Protein AF-A0A2M8WNF8-F1 (afdb_monomer_lite)

pLDDT: mean 83.84, std 11.29, range [49.44, 98.25]

Radius of gyration: 25.97 Å; chains: 1; bounding box: 55×39×51 Å

Structure (mmCIF, N/CA/C/O backbone):
data_AF-A0A2M8WNF8-F1
#
_entry.id   AF-A0A2M8WNF8-F1
#
loop_
_atom_site.group_PDB
_atom_site.id
_atom_site.type_symbol
_atom_site.label_atom_id
_atom_site.label_alt_id
_atom_site.label_comp_id
_atom_site.label_asym_id
_atom_site.label_entity_id
_atom_site.label_seq_id
_atom_site.pdbx_PDB_ins_code
_atom_site.Cartn_x
_atom_site.Cartn_y
_atom_site.Cartn_z
_atom_site.occupancy
_atom_site.B_iso_or_equiv
_atom_site.auth_seq_id
_atom_site.auth_comp_id
_atom_site.auth_asym_id
_atom_site.auth_atom_id
_atom_site.pdbx_PDB_model_num
ATOM 1 N N . MET A 1 1 ? -22.867 25.432 -11.647 1.00 60.66 1 MET A N 1
ATOM 2 C CA . MET A 1 1 ? -21.442 25.474 -12.059 1.00 60.66 1 MET A CA 1
ATOM 3 C C . MET A 1 1 ? -20.589 24.352 -11.458 1.00 60.66 1 MET A C 1
ATOM 5 O O . MET A 1 1 ? -19.926 23.684 -12.234 1.00 60.66 1 MET A O 1
ATOM 9 N N . ARG A 1 2 ? -20.626 24.065 -10.143 1.00 71.62 2 ARG A N 1
ATOM 10 C CA . ARG A 1 2 ? -19.828 22.970 -9.526 1.00 71.62 2 ARG A CA 1
ATOM 11 C C . ARG A 1 2 ? -20.064 21.582 -10.144 1.00 71.62 2 ARG A C 1
ATOM 13 O O . ARG A 1 2 ? -19.106 20.868 -10.401 1.00 71.62 2 ARG A O 1
ATOM 20 N N . TYR A 1 3 ? -21.315 21.236 -10.446 1.00 75.62 3 TYR A N 1
ATOM 21 C CA . TYR A 1 3 ? -21.646 19.940 -11.050 1.00 75.62 3 TYR A CA 1
ATOM 22 C C . TYR A 1 3 ? -21.155 19.791 -12.496 1.00 75.62 3 TYR A C 1
ATOM 24 O O . TYR A 1 3 ? -20.764 18.700 -12.882 1.00 75.62 3 TYR A O 1
ATOM 32 N N . ALA A 1 4 ? -21.074 20.888 -13.259 1.00 79.44 4 ALA A N 1
ATOM 33 C CA . ALA A 1 4 ? -20.579 20.859 -14.637 1.00 79.44 4 ALA A CA 1
ATOM 34 C C . ALA A 1 4 ? -19.092 20.463 -14.709 1.00 79.44 4 ALA A C 1
ATOM 36 O O . ALA A 1 4 ? -18.690 19.714 -15.593 1.00 79.44 4 ALA A O 1
ATOM 37 N N . LEU A 1 5 ? -18.294 20.915 -13.736 1.00 81.06 5 LEU A N 1
ATOM 38 C CA . LEU A 1 5 ? -16.879 20.551 -13.604 1.00 81.06 5 LEU A CA 1
ATOM 39 C C . LEU A 1 5 ? -16.693 19.060 -13.293 1.00 81.06 5 LEU A C 1
ATOM 41 O O . LEU A 1 5 ? -15.821 18.412 -13.866 1.00 81.06 5 LEU A O 1
ATOM 45 N N . ILE A 1 6 ? -17.543 18.507 -12.424 1.00 84.88 6 ILE A N 1
ATOM 46 C CA . ILE A 1 6 ? -17.514 17.085 -12.058 1.00 84.88 6 ILE A CA 1
ATOM 47 C C . ILE A 1 6 ? -17.869 16.219 -13.271 1.00 84.88 6 ILE A C 1
ATOM 49 O O . ILE A 1 6 ? -17.171 15.252 -13.557 1.00 84.88 6 ILE A O 1
ATOM 53 N N . THR A 1 7 ? -18.899 16.590 -14.033 1.00 81.88 7 THR A N 1
ATOM 54 C CA . THR A 1 7 ? -19.292 15.854 -15.242 1.00 81.88 7 THR A CA 1
ATOM 55 C C . THR A 1 7 ? -18.166 15.818 -16.281 1.00 81.88 7 THR A C 1
ATOM 57 O O . THR A 1 7 ? -17.879 14.756 -16.823 1.00 81.88 7 THR A O 1
ATOM 60 N N . LEU A 1 8 ? -17.467 16.936 -16.507 1.00 81.88 8 LEU A N 1
ATOM 61 C CA . LEU A 1 8 ? -16.312 17.003 -17.415 1.00 81.88 8 LEU A CA 1
ATOM 62 C C . LEU A 1 8 ? -15.151 16.092 -16.983 1.00 81.88 8 LEU A C 1
ATOM 64 O O . LEU A 1 8 ? -14.542 15.436 -17.826 1.00 81.88 8 LEU A O 1
ATOM 68 N N . LEU A 1 9 ? -14.876 16.004 -15.679 1.00 82.06 9 LEU A N 1
ATOM 69 C CA . LEU A 1 9 ? -13.854 15.101 -15.139 1.00 82.06 9 LEU A CA 1
ATOM 70 C C . LEU A 1 9 ? -14.223 13.629 -15.354 1.00 82.06 9 LEU A C 1
ATOM 72 O O . LEU A 1 9 ? -13.372 12.845 -15.771 1.00 82.06 9 LEU A O 1
ATOM 76 N N . LEU A 1 10 ? -15.489 13.255 -15.150 1.00 81.25 10 LEU A N 1
ATOM 77 C CA . LEU A 1 10 ? -15.953 11.882 -15.379 1.00 81.25 10 LEU A CA 1
ATOM 78 C C . LEU A 1 10 ? -15.872 11.475 -16.859 1.00 81.25 10 LEU A C 1
ATOM 80 O O . LEU A 1 10 ? -15.581 10.318 -17.152 1.00 81.25 10 LEU A O 1
ATOM 84 N N . LEU A 1 11 ? -16.061 12.413 -17.792 1.00 78.56 11 LEU A N 1
ATOM 85 C CA . LEU A 1 11 ? -15.905 12.142 -19.225 1.00 78.56 11 LEU A CA 1
ATOM 86 C C . LEU A 1 11 ? -14.449 11.822 -19.610 1.00 78.56 11 LEU A C 1
ATOM 88 O O . LEU A 1 11 ? -14.228 10.980 -20.478 1.00 78.56 11 LEU A O 1
ATOM 92 N N . SER A 1 12 ? -13.454 12.422 -18.944 1.00 74.44 12 SER A N 1
ATOM 93 C CA . SER A 1 12 ? -12.035 12.101 -19.188 1.00 74.44 12 SER A CA 1
ATOM 94 C C . SER A 1 12 ? -11.634 10.687 -18.748 1.00 74.44 12 SER A C 1
ATOM 96 O O . SER A 1 12 ? -10.668 10.138 -19.270 1.00 74.44 12 SER A O 1
ATOM 98 N N . ALA A 1 13 ? -12.405 10.056 -17.854 1.00 69.69 13 ALA A N 1
ATOM 99 C CA . ALA A 1 13 ? -12.181 8.669 -17.443 1.00 69.69 13 ALA A CA 1
ATOM 100 C C . ALA A 1 13 ? -12.607 7.643 -18.513 1.00 69.69 13 ALA A C 1
ATOM 102 O O . ALA A 1 13 ? -12.231 6.480 -18.423 1.00 69.69 13 ALA A O 1
ATOM 103 N N . CYS A 1 14 ? -13.358 8.068 -19.537 1.00 72.69 14 CYS A N 1
ATOM 104 C CA . CYS A 1 14 ? -13.671 7.261 -20.721 1.00 72.69 14 CYS A CA 1
ATOM 105 C C . CYS A 1 14 ? -12.651 7.453 -21.859 1.00 72.69 14 CYS A C 1
ATOM 107 O O . CYS A 1 14 ? -12.935 7.089 -23.001 1.00 72.69 14 CYS A O 1
ATOM 109 N N . ALA A 1 15 ? -11.482 8.047 -21.585 1.00 75.06 15 ALA A N 1
ATOM 110 C CA . ALA A 1 15 ? -10.416 8.132 -22.574 1.00 75.06 15 ALA A CA 1
ATOM 111 C C . ALA A 1 15 ? -9.975 6.725 -23.005 1.00 75.06 15 ALA A C 1
ATOM 113 O O . ALA A 1 15 ? -9.869 5.806 -22.191 1.00 75.06 15 ALA A O 1
ATOM 114 N N . THR A 1 16 ? -9.732 6.561 -24.305 1.00 74.50 16 THR A N 1
ATOM 115 C CA . THR A 1 16 ? -9.239 5.297 -24.850 1.00 74.50 16 THR A CA 1
ATOM 116 C C . THR A 1 16 ? -7.890 4.968 -24.214 1.00 74.50 16 THR A C 1
ATOM 118 O O . THR A 1 16 ? -6.993 5.813 -24.153 1.00 74.50 16 THR A O 1
ATOM 121 N N . PHE A 1 17 ? -7.771 3.755 -23.676 1.00 73.25 17 PHE A N 1
ATOM 122 C CA . PHE A 1 17 ? -6.506 3.268 -23.151 1.00 73.25 17 PHE A CA 1
ATOM 123 C C . PHE A 1 17 ? -5.488 3.245 -24.300 1.00 73.25 17 PHE A C 1
ATOM 125 O O . PHE A 1 17 ? -5.827 2.761 -25.384 1.00 73.25 17 PHE A O 1
ATOM 132 N N . PRO A 1 18 ? -4.274 3.791 -24.117 1.00 73.88 18 PRO A N 1
ATOM 133 C CA . PRO A 1 18 ? -3.295 3.823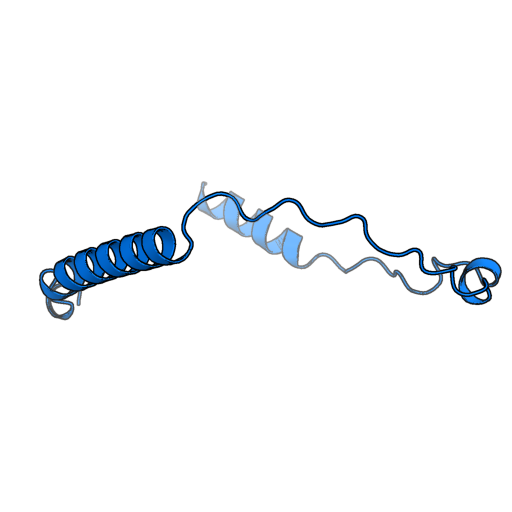 -25.191 1.00 73.88 18 PRO A CA 1
ATOM 134 C C . PRO A 1 18 ? -3.003 2.399 -25.665 1.00 73.88 18 PRO A C 1
ATOM 136 O O . PRO A 1 18 ? -2.921 1.471 -24.859 1.00 73.88 18 PRO A O 1
ATOM 139 N N . ALA A 1 19 ? -2.836 2.225 -26.975 1.00 74.62 19 ALA A N 1
ATOM 140 C CA . ALA A 1 19 ? -2.406 0.952 -27.531 1.00 74.62 19 ALA A CA 1
ATOM 141 C C . ALA A 1 19 ? -0.988 0.644 -27.018 1.00 74.62 19 ALA A C 1
ATOM 143 O O . ALA A 1 19 ? -0.005 1.171 -27.529 1.00 74.62 19 ALA A O 1
ATOM 144 N N . LEU A 1 20 ? -0.896 -0.163 -25.959 1.00 70.56 20 LEU A N 1
ATOM 145 C CA . LEU A 1 20 ? 0.373 -0.684 -25.441 1.00 70.56 20 LEU A CA 1
ATOM 146 C C . LEU A 1 20 ? 0.932 -1.792 -26.344 1.00 70.56 20 LEU A C 1
ATOM 148 O O . LEU A 1 20 ? 2.133 -2.067 -26.311 1.00 70.56 20 LEU A O 1
ATOM 152 N N . GLU A 1 21 ? 0.072 -2.406 -27.157 1.00 70.50 21 GLU A N 1
ATOM 153 C CA . GLU A 1 21 ? 0.447 -3.474 -28.075 1.00 70.50 21 GLU A CA 1
ATOM 154 C C . GLU A 1 21 ? 1.445 -2.957 -29.120 1.00 70.50 21 GLU A C 1
ATOM 156 O O . GLU A 1 21 ? 1.222 -1.927 -29.755 1.00 70.50 21 GLU A O 1
ATOM 161 N N . GLY A 1 22 ? 2.570 -3.657 -29.273 1.00 70.12 22 GLY A N 1
ATOM 162 C CA . GLY A 1 22 ? 3.633 -3.274 -30.209 1.0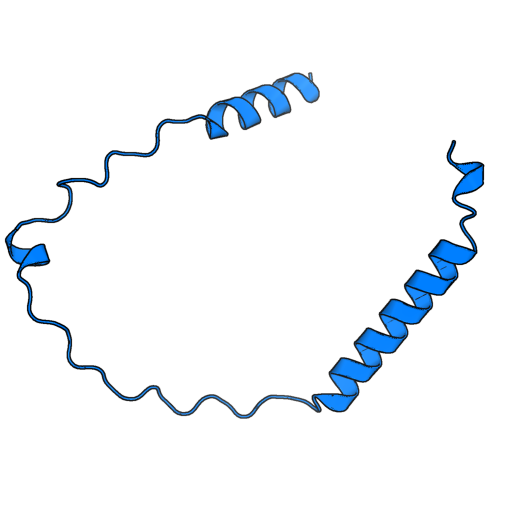0 70.12 22 GLY A CA 1
ATOM 163 C C . GLY A 1 22 ? 4.557 -2.138 -29.749 1.00 70.12 22 GLY A C 1
ATOM 164 O O . GLY A 1 22 ? 5.443 -1.746 -30.503 1.00 70.12 22 GLY A O 1
ATOM 165 N N . THR A 1 23 ? 4.407 -1.615 -28.525 1.00 79.75 23 THR A N 1
ATOM 166 C CA . THR A 1 23 ? 5.376 -0.650 -27.956 1.00 79.75 23 THR A CA 1
ATOM 167 C C . THR A 1 23 ? 6.657 -1.320 -27.446 1.00 79.75 23 THR A C 1
ATOM 169 O O . THR A 1 23 ? 7.679 -0.658 -27.266 1.00 79.75 23 THR A O 1
ATOM 172 N N . ILE A 1 24 ? 6.615 -2.638 -27.234 1.00 83.88 24 ILE A N 1
ATOM 173 C CA . ILE A 1 24 ? 7.764 -3.453 -26.841 1.00 83.88 24 ILE A CA 1
ATOM 174 C C . ILE A 1 24 ? 8.444 -3.964 -28.113 1.00 83.88 24 ILE A C 1
ATOM 176 O O . ILE A 1 24 ? 7.807 -4.622 -28.934 1.00 83.88 24 ILE A O 1
ATOM 180 N N . SER A 1 25 ? 9.736 -3.675 -28.275 1.00 87.31 25 SER A N 1
ATOM 181 C CA . SER A 1 25 ? 10.522 -4.188 -29.400 1.00 87.31 25 SER A CA 1
ATOM 182 C C . SER A 1 25 ? 10.660 -5.713 -29.342 1.00 87.31 25 SER A C 1
ATOM 184 O O . SER A 1 25 ? 10.655 -6.307 -28.262 1.00 87.31 25 SER A O 1
ATOM 186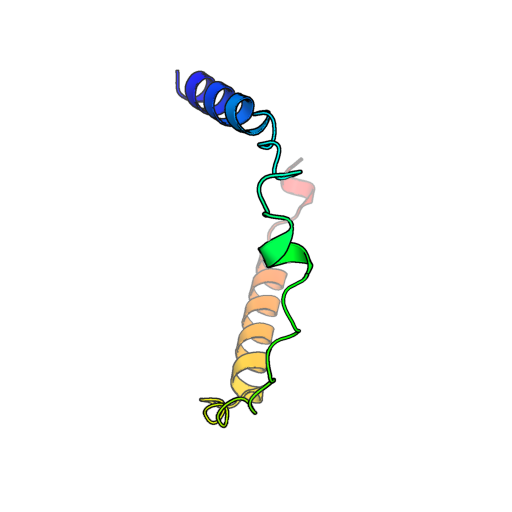 N N . ASP A 1 26 ? 10.855 -6.355 -30.494 1.00 88.25 26 ASP A N 1
ATOM 187 C CA . ASP A 1 26 ? 11.086 -7.806 -30.554 1.00 88.25 26 ASP A CA 1
ATOM 188 C C . ASP A 1 26 ? 12.304 -8.225 -29.718 1.00 88.25 26 ASP A C 1
ATOM 190 O O . ASP A 1 26 ? 12.241 -9.192 -28.966 1.00 88.25 26 ASP A O 1
ATOM 194 N N . ALA A 1 27 ? 13.362 -7.409 -29.727 1.00 88.81 27 ALA A N 1
ATOM 195 C CA . ALA A 1 27 ? 14.543 -7.617 -28.890 1.00 88.81 27 ALA A CA 1
ATOM 196 C C . ALA A 1 27 ? 14.236 -7.582 -27.380 1.00 88.81 27 ALA A C 1
ATOM 198 O O . ALA A 1 27 ? 14.849 -8.318 -26.614 1.00 88.81 27 ALA A O 1
ATOM 199 N N . ALA A 1 28 ? 13.296 -6.739 -26.937 1.00 86.62 28 ALA A N 1
ATOM 200 C CA . ALA A 1 28 ? 12.875 -6.697 -25.538 1.00 86.62 28 ALA A CA 1
ATOM 201 C C . ALA A 1 28 ? 11.950 -7.871 -25.178 1.00 86.62 28 ALA A C 1
ATOM 203 O O . ALA A 1 28 ? 12.000 -8.358 -24.052 1.00 86.62 28 ALA A O 1
ATOM 204 N N . ARG A 1 29 ? 11.137 -8.355 -26.127 1.00 84.94 29 ARG A N 1
ATOM 205 C CA . ARG A 1 29 ? 10.304 -9.559 -25.953 1.00 84.94 29 ARG A CA 1
ATOM 206 C C . ARG A 1 29 ? 11.128 -10.843 -25.857 1.00 84.94 29 ARG A C 1
ATOM 208 O O . ARG A 1 29 ? 10.742 -11.748 -25.127 1.00 84.94 29 ARG A O 1
ATOM 215 N N . GLU A 1 30 ? 12.229 -10.921 -26.598 1.00 92.50 30 GLU A N 1
ATOM 216 C CA . GLU A 1 30 ? 13.136 -12.077 -26.636 1.00 92.50 30 GLU A CA 1
ATOM 217 C C . GLU A 1 30 ? 14.264 -11.998 -25.598 1.00 92.50 30 GLU A C 1
ATOM 219 O O . GLU A 1 30 ? 15.121 -12.882 -25.537 1.00 92.50 30 GLU A O 1
ATOM 224 N N . ALA A 1 31 ? 14.284 -10.946 -24.775 1.00 91.19 31 ALA A N 1
ATOM 225 C CA . ALA A 1 31 ? 15.307 -10.769 -23.760 1.00 91.19 31 ALA A CA 1
ATOM 226 C C . ALA A 1 31 ? 15.309 -11.946 -22.763 1.00 91.19 31 ALA A C 1
ATOM 228 O O . ALA A 1 31 ? 14.243 -12.437 -22.373 1.00 91.19 31 ALA A O 1
ATOM 229 N N . PRO A 1 32 ? 16.494 -12.400 -22.317 1.00 92.69 3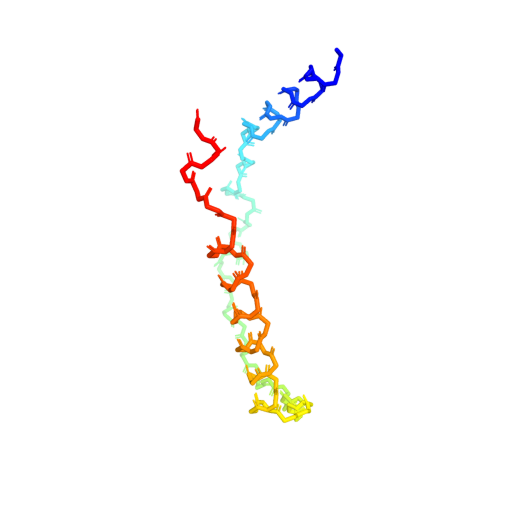2 PRO A N 1
ATOM 230 C CA . PRO A 1 32 ? 16.583 -13.433 -21.298 1.00 92.69 32 PRO A CA 1
ATOM 231 C C . PRO A 1 32 ? 15.912 -12.964 -20.007 1.00 92.69 32 PRO A C 1
ATOM 233 O O . PRO A 1 32 ? 15.950 -11.783 -19.650 1.00 92.69 32 PRO A O 1
ATOM 236 N N . TYR A 1 33 ? 15.311 -13.913 -19.292 1.00 89.31 33 TYR A N 1
ATOM 237 C CA . TYR A 1 33 ? 14.738 -13.639 -17.982 1.00 89.31 33 TYR A CA 1
ATOM 238 C C . TYR A 1 33 ? 15.842 -13.144 -17.030 1.00 89.31 33 TYR A C 1
ATOM 240 O O . TYR A 1 33 ? 16.944 -13.699 -17.057 1.00 89.31 33 TYR A O 1
ATOM 248 N N . PRO A 1 34 ? 15.592 -12.111 -16.207 1.00 89.69 34 PRO A N 1
ATOM 249 C CA . PRO A 1 34 ? 16.609 -11.593 -15.303 1.00 89.69 34 PRO A CA 1
ATOM 250 C C . PRO A 1 34 ? 16.955 -12.606 -14.209 1.00 89.69 34 PRO A C 1
ATOM 252 O O . PRO A 1 34 ? 16.088 -13.327 -13.710 1.00 89.69 34 PRO A O 1
ATOM 255 N N . ASP A 1 35 ? 18.212 -12.597 -13.772 1.00 93.06 35 ASP A N 1
ATOM 256 C CA . ASP A 1 35 ? 18.627 -13.349 -12.593 1.00 93.06 35 ASP A CA 1
ATOM 257 C C . ASP A 1 35 ? 17.972 -12.759 -11.341 1.00 93.06 35 ASP A C 1
ATOM 259 O O . ASP A 1 35 ? 18.145 -11.583 -11.005 1.00 93.06 35 ASP A O 1
ATOM 263 N N . LEU A 1 36 ? 17.197 -13.584 -10.638 1.00 92.19 36 LEU A N 1
ATOM 264 C CA . LEU A 1 36 ? 16.545 -13.179 -9.400 1.00 92.19 36 LEU A CA 1
ATOM 265 C C . LEU A 1 36 ? 17.567 -13.172 -8.265 1.00 92.19 36 LEU A C 1
ATOM 267 O O . LEU A 1 36 ? 18.108 -14.213 -7.891 1.00 92.19 36 LEU A O 1
ATOM 271 N N . THR A 1 37 ? 17.801 -12.003 -7.677 1.00 92.88 37 THR A N 1
ATOM 272 C CA . THR A 1 37 ? 18.587 -11.889 -6.450 1.00 92.88 37 THR A CA 1
ATOM 273 C C . THR A 1 37 ? 17.683 -12.017 -5.221 1.00 92.88 37 THR A C 1
ATOM 275 O O . THR A 1 37 ? 16.522 -11.595 -5.251 1.00 92.88 37 THR A O 1
ATOM 278 N N . PRO A 1 38 ? 18.180 -12.601 -4.116 1.00 92.12 38 PRO A N 1
ATOM 279 C CA . PRO A 1 38 ? 17.439 -12.625 -2.865 1.00 92.12 38 PRO A CA 1
ATOM 280 C C . PRO A 1 38 ? 17.100 -11.208 -2.403 1.00 92.12 38 PRO A C 1
ATOM 282 O O . PRO A 1 38 ? 17.944 -10.309 -2.440 1.00 92.12 38 PRO A O 1
ATOM 285 N N . LEU A 1 39 ? 15.869 -11.023 -1.926 1.00 91.25 39 LEU A N 1
ATOM 286 C CA . LEU A 1 39 ? 15.477 -9.773 -1.290 1.00 91.25 39 LEU A CA 1
ATOM 287 C C . LEU A 1 39 ? 16.317 -9.548 -0.023 1.00 91.25 39 LEU A C 1
ATOM 289 O O . LEU A 1 39 ? 16.614 -10.510 0.694 1.00 91.25 39 LEU A O 1
ATOM 293 N N . PRO A 1 40 ? 16.683 -8.292 0.286 1.00 91.31 40 PRO A N 1
ATOM 294 C CA . PRO A 1 40 ? 17.303 -7.977 1.563 1.00 91.31 40 PRO A CA 1
ATOM 295 C C . PRO A 1 40 ? 16.360 -8.362 2.707 1.00 91.31 40 PRO A C 1
ATOM 297 O O . PRO A 1 40 ? 15.136 -8.374 2.546 1.00 91.31 40 PRO A O 1
ATOM 300 N N . ALA A 1 41 ? 16.934 -8.657 3.875 1.00 90.88 41 ALA A N 1
ATOM 301 C CA . ALA A 1 41 ? 16.148 -8.928 5.069 1.00 90.88 41 ALA A CA 1
ATOM 302 C C . ALA A 1 41 ? 15.179 -7.766 5.320 1.00 90.88 41 ALA A C 1
ATOM 304 O O . ALA A 1 41 ? 15.585 -6.602 5.383 1.00 90.88 41 ALA A O 1
ATOM 305 N N . LEU A 1 42 ? 13.892 -8.092 5.439 1.00 87.75 42 LEU A N 1
ATOM 306 C CA . LEU A 1 42 ? 12.886 -7.107 5.801 1.00 87.75 42 LEU A CA 1
ATOM 307 C C . LEU A 1 42 ? 13.214 -6.566 7.200 1.00 87.75 42 LEU A C 1
ATOM 309 O O . LEU A 1 42 ? 13.668 -7.331 8.059 1.00 87.75 42 LEU A O 1
ATOM 313 N N . PRO A 1 43 ? 12.995 -5.265 7.449 1.00 88.00 43 PRO A N 1
ATOM 314 C CA . PRO A 1 43 ? 13.142 -4.727 8.789 1.00 88.00 43 PRO A CA 1
ATOM 315 C C . PRO A 1 43 ? 12.227 -5.493 9.746 1.00 88.00 43 PRO A C 1
ATOM 317 O O . PRO A 1 43 ? 11.133 -5.923 9.367 1.00 88.00 43 PRO A O 1
ATOM 320 N N . ALA A 1 44 ? 12.673 -5.652 10.994 1.00 85.56 44 ALA A N 1
ATOM 321 C CA . ALA A 1 44 ? 11.814 -6.188 12.038 1.00 85.56 44 ALA A CA 1
ATOM 322 C C . ALA A 1 44 ? 10.522 -5.363 12.085 1.00 85.56 44 ALA A C 1
ATOM 324 O O . ALA A 1 44 ? 10.571 -4.129 12.043 1.00 85.56 44 ALA A O 1
ATOM 325 N N . ALA A 1 45 ? 9.378 -6.049 12.142 1.00 82.38 45 ALA A N 1
ATOM 32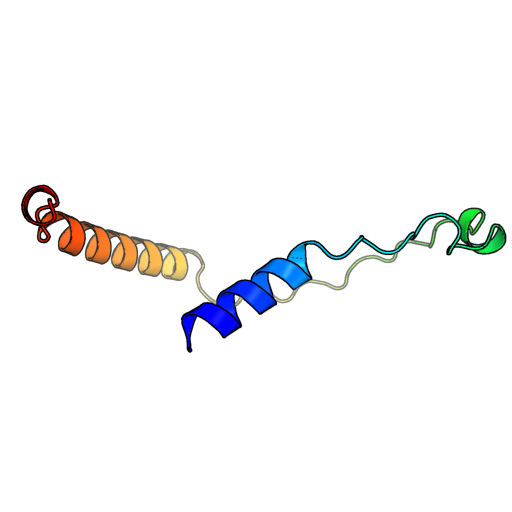6 C CA . ALA A 1 45 ? 8.097 -5.383 12.312 1.00 82.38 45 ALA A CA 1
ATOM 327 C C . ALA A 1 45 ? 8.185 -4.473 13.543 1.00 82.38 45 ALA A C 1
ATOM 329 O O . ALA A 1 45 ? 8.558 -4.918 14.630 1.00 82.38 45 ALA A O 1
ATOM 330 N N . SER A 1 46 ? 7.917 -3.183 13.352 1.00 80.00 46 SER A N 1
ATOM 331 C CA . SER A 1 46 ? 7.932 -2.221 14.441 1.00 80.00 46 SER A CA 1
ATOM 332 C C . SER A 1 46 ? 6.594 -2.257 15.173 1.00 80.00 46 SER A C 1
ATOM 334 O O . SER A 1 46 ? 5.528 -2.136 14.570 1.00 80.00 46 SER A O 1
ATOM 336 N N . GLY A 1 47 ? 6.666 -2.398 16.495 1.00 81.56 47 GLY A N 1
ATOM 337 C CA . GLY A 1 47 ? 5.500 -2.408 17.372 1.00 81.56 47 GLY A CA 1
ATOM 338 C C . GLY A 1 47 ? 4.955 -3.801 17.676 1.00 81.56 47 GLY A C 1
ATOM 339 O O . GLY A 1 47 ? 5.384 -4.809 17.120 1.00 81.56 47 GLY A O 1
ATOM 340 N N . ASP A 1 48 ? 4.013 -3.832 18.612 1.00 89.62 48 ASP A N 1
ATOM 341 C CA . ASP A 1 48 ? 3.303 -5.041 19.006 1.00 89.62 48 ASP A CA 1
ATOM 342 C C . ASP A 1 48 ? 2.076 -5.233 18.090 1.00 89.62 48 ASP A C 1
ATOM 344 O O . ASP A 1 48 ? 1.150 -4.409 18.128 1.00 89.62 48 ASP A O 1
ATOM 348 N N . PRO A 1 49 ? 2.055 -6.276 17.238 1.00 89.19 49 PRO A N 1
ATOM 349 C CA . PRO A 1 49 ? 0.936 -6.522 16.335 1.00 89.19 49 PRO A CA 1
ATOM 350 C C . PRO A 1 49 ? -0.373 -6.761 17.094 1.00 89.19 49 PRO A C 1
ATOM 352 O O . PRO A 1 49 ? -1.431 -6.367 16.600 1.00 89.19 49 PRO A O 1
ATOM 355 N N . GLU A 1 50 ? -0.311 -7.336 18.296 1.00 92.25 50 GLU A N 1
ATOM 356 C CA . GLU A 1 50 ? -1.493 -7.603 19.112 1.00 92.25 50 GLU A CA 1
ATOM 357 C C . GLU A 1 50 ? -2.108 -6.289 19.603 1.00 92.25 50 GLU A C 1
ATOM 359 O O . GLU A 1 50 ? -3.298 -6.037 19.408 1.00 92.25 50 GLU A O 1
ATOM 364 N N . ALA A 1 51 ? -1.282 -5.376 20.124 1.00 93.44 51 ALA A N 1
ATOM 365 C CA . ALA A 1 51 ? -1.725 -4.043 20.528 1.00 93.44 51 ALA A CA 1
ATOM 366 C C . ALA A 1 51 ? -2.333 -3.241 19.359 1.00 93.44 51 ALA A C 1
ATOM 368 O O . ALA A 1 51 ? -3.342 -2.542 19.525 1.00 93.44 51 ALA A O 1
ATOM 369 N N . ALA A 1 52 ? -1.756 -3.354 18.157 1.00 93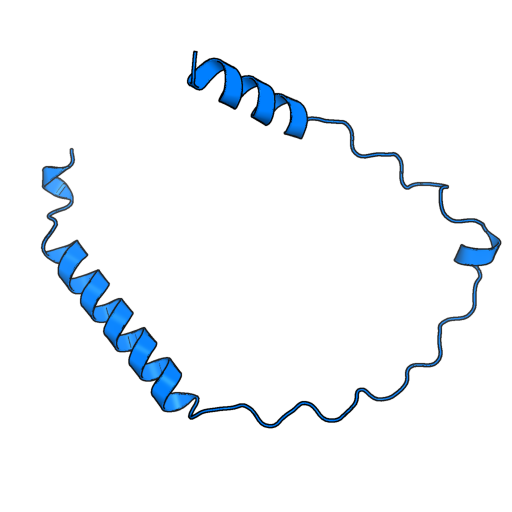.56 52 ALA A N 1
ATOM 370 C CA . ALA A 1 52 ? -2.283 -2.699 16.961 1.00 93.56 52 ALA A CA 1
ATOM 371 C C . ALA A 1 52 ? -3.653 -3.265 16.547 1.00 93.56 52 ALA A C 1
ATOM 373 O O . ALA A 1 52 ? -4.546 -2.510 16.146 1.00 93.56 52 ALA A O 1
ATOM 374 N N . LEU A 1 53 ? -3.845 -4.582 16.659 1.00 95.88 53 LEU A N 1
ATOM 375 C CA . LEU A 1 53 ? -5.129 -5.228 16.396 1.00 95.88 53 LEU A CA 1
ATOM 376 C C . LEU A 1 53 ? -6.173 -4.850 17.445 1.00 95.88 53 LEU A C 1
ATOM 378 O O . LEU A 1 53 ? -7.280 -4.463 17.064 1.00 95.88 53 LEU A O 1
ATOM 382 N N . GLN A 1 54 ? -5.817 -4.861 18.729 1.00 97.38 54 GLN A N 1
ATOM 383 C CA . GLN A 1 54 ? -6.727 -4.475 19.806 1.00 97.38 54 GLN A CA 1
ATOM 384 C C . GLN A 1 54 ? -7.219 -3.033 19.633 1.00 97.38 54 GLN A C 1
ATOM 386 O O . GLN A 1 54 ? -8.422 -2.778 19.653 1.00 97.38 54 GLN A O 1
ATOM 391 N N . THR A 1 55 ? -6.313 -2.106 19.308 1.00 97.12 55 THR A N 1
ATOM 392 C CA . THR A 1 55 ? -6.666 -0.705 19.016 1.00 97.12 55 THR A CA 1
ATOM 393 C C . THR A 1 55 ? -7.704 -0.597 17.891 1.00 97.12 55 THR A C 1
ATOM 395 O O . THR A 1 55 ? -8.638 0.208 17.949 1.00 97.12 55 THR A O 1
ATOM 398 N N . ARG A 1 56 ? -7.573 -1.424 16.845 1.00 96.75 56 ARG A N 1
ATOM 399 C CA . ARG A 1 56 ? -8.537 -1.462 15.734 1.00 96.75 56 ARG A CA 1
ATOM 400 C C . ARG A 1 56 ? -9.877 -2.050 16.165 1.00 96.75 56 ARG A C 1
ATOM 402 O O . ARG A 1 56 ? -10.909 -1.528 15.745 1.00 96.75 56 ARG A O 1
ATOM 409 N N . VAL A 1 57 ? -9.873 -3.107 16.976 1.00 98.12 57 VAL A N 1
ATOM 410 C CA . VAL A 1 57 ? -11.095 -3.710 17.528 1.00 98.12 57 VAL A CA 1
ATOM 411 C C . VAL A 1 57 ? -11.875 -2.675 18.336 1.00 98.12 57 VAL A C 1
ATOM 413 O O . VAL A 1 57 ? -13.062 -2.480 18.072 1.00 98.12 57 VAL A O 1
ATOM 416 N N . ASP A 1 58 ? -11.209 -1.939 19.221 1.00 98.25 58 ASP A N 1
ATOM 417 C CA . ASP A 1 58 ? -11.842 -0.915 20.058 1.00 98.25 58 ASP A CA 1
ATOM 418 C C . ASP A 1 58 ? -12.458 0.206 19.205 1.00 98.25 58 ASP A C 1
ATOM 420 O O . ASP A 1 58 ? -13.611 0.609 19.401 1.00 98.25 58 ASP A O 1
ATOM 424 N N . ALA A 1 59 ? -11.734 0.667 18.178 1.00 98.00 59 ALA A N 1
ATOM 425 C CA . ALA A 1 59 ? -12.238 1.667 17.239 1.00 98.00 59 ALA A CA 1
ATOM 426 C C . ALA A 1 59 ? -13.485 1.182 16.473 1.00 98.00 59 ALA A C 1
ATOM 428 O O . ALA A 1 59 ? -14.437 1.949 16.265 1.00 98.00 59 ALA A O 1
ATOM 429 N N . LEU A 1 60 ? -13.507 -0.093 16.067 1.00 97.81 60 LEU A N 1
ATOM 430 C CA . LEU A 1 60 ? -14.651 -0.710 15.393 1.00 97.81 60 LEU A CA 1
ATOM 431 C C . LEU A 1 60 ? -15.854 -0.849 16.329 1.00 97.81 60 LEU A C 1
ATOM 433 O O . LEU A 1 60 ? -16.973 -0.524 15.926 1.00 97.81 60 LEU A O 1
ATOM 437 N N . GLN A 1 61 ? -15.637 -1.261 17.578 1.00 97.81 61 GLN A N 1
ATOM 438 C CA . GLN A 1 61 ? -16.693 -1.353 18.586 1.00 97.81 61 GLN A CA 1
ATOM 439 C C . GLN A 1 61 ? -17.306 0.021 18.883 1.00 97.81 61 GLN A C 1
ATOM 441 O O . GLN A 1 61 ? -18.531 0.166 18.867 1.00 97.81 61 GLN A O 1
ATOM 446 N N . ALA A 1 62 ? -16.478 1.057 19.048 1.00 97.00 62 ALA A N 1
ATOM 447 C CA . ALA A 1 62 ? -16.950 2.425 19.250 1.00 97.00 62 ALA A CA 1
ATOM 448 C C . ALA A 1 62 ? -17.779 2.930 18.057 1.00 97.00 62 ALA A C 1
ATOM 450 O O . ALA A 1 62 ? -18.808 3.587 18.232 1.00 97.00 62 ALA A O 1
ATOM 451 N N . ARG A 1 63 ? -17.366 2.608 16.824 1.00 95.44 63 ARG A N 1
ATOM 452 C CA . ARG A 1 63 ? -18.146 2.929 15.620 1.00 95.44 63 ARG A CA 1
ATOM 453 C C . ARG A 1 63 ? -19.481 2.189 15.600 1.00 95.44 63 ARG A C 1
ATOM 455 O O . ARG A 1 63 ? -20.498 2.811 15.305 1.00 95.44 63 ARG A O 1
ATOM 462 N N . ALA A 1 64 ? -19.490 0.897 15.918 1.00 95.62 64 ALA A N 1
ATOM 463 C CA . ALA A 1 64 ? -20.712 0.103 15.970 1.00 95.62 64 ALA A CA 1
ATOM 464 C C . ALA A 1 64 ? -21.700 0.655 17.008 1.00 95.62 64 ALA A C 1
ATOM 466 O O . ALA A 1 64 ? -22.888 0.760 16.716 1.00 95.62 64 ALA A O 1
ATOM 467 N N . ALA A 1 65 ? -21.214 1.077 18.180 1.00 94.88 65 ALA A N 1
ATOM 468 C CA . ALA A 1 65 ? -22.040 1.713 19.202 1.00 94.88 65 ALA A CA 1
ATOM 469 C C . ALA A 1 65 ? -22.714 2.996 18.684 1.00 94.88 65 ALA A C 1
ATOM 471 O O . ALA A 1 65 ? -23.923 3.151 18.835 1.00 94.88 65 ALA A O 1
ATOM 472 N N . ARG A 1 66 ? -21.966 3.870 17.994 1.00 91.38 66 ARG A N 1
ATOM 473 C CA . ARG A 1 66 ? -22.528 5.089 17.381 1.00 91.38 66 ARG A CA 1
ATOM 474 C C . ARG A 1 66 ? -23.577 4.788 16.313 1.00 91.38 66 ARG A C 1
ATOM 476 O O . ARG A 1 66 ? -24.605 5.454 16.266 1.00 91.38 66 ARG A O 1
ATOM 483 N N . ILE A 1 67 ? -23.339 3.777 15.474 1.00 92.25 67 ILE A N 1
ATOM 484 C CA . ILE A 1 67 ? -24.309 3.359 14.450 1.00 92.25 67 ILE A CA 1
ATOM 485 C C . ILE A 1 67 ? -25.588 2.845 15.109 1.00 92.25 67 ILE A C 1
ATOM 487 O O . ILE A 1 67 ? -26.665 3.213 14.678 1.00 92.25 67 ILE A O 1
ATOM 491 N N . ARG A 1 68 ? -25.493 2.053 16.183 1.00 88.56 68 ARG A N 1
ATOM 492 C CA . ARG A 1 68 ? -26.680 1.568 16.910 1.00 88.56 68 ARG A CA 1
ATOM 493 C C . ARG A 1 68 ? -27.481 2.689 17.574 1.00 88.56 68 ARG A C 1
ATOM 495 O O . ARG A 1 68 ? -28.686 2.553 17.718 1.00 88.56 68 ARG A O 1
ATOM 502 N N . GLN A 1 69 ? -26.818 3.766 17.997 1.00 86.38 69 GLN A N 1
ATOM 503 C CA . GLN A 1 69 ? -27.481 4.960 18.537 1.00 86.38 69 GLN A CA 1
ATOM 504 C C . GLN A 1 69 ? -28.132 5.811 17.442 1.00 86.38 69 GLN A C 1
ATOM 506 O O . GLN A 1 69 ? -29.117 6.495 17.698 1.00 86.38 69 GLN A O 1
ATOM 511 N N . THR A 1 70 ? -27.577 5.778 16.230 1.00 78.00 70 THR A N 1
ATOM 512 C CA . THR A 1 70 ? -28.153 6.441 15.061 1.00 78.00 70 THR A CA 1
ATOM 513 C C . THR A 1 70 ? -29.189 5.498 14.465 1.00 78.00 70 THR A C 1
ATOM 515 O O . THR A 1 70 ? -28.869 4.683 13.604 1.00 78.00 70 THR A O 1
ATOM 518 N N . ASP A 1 71 ? -30.416 5.553 14.977 1.00 66.75 71 ASP A N 1
ATOM 519 C CA . ASP A 1 71 ? -31.500 4.698 14.504 1.00 66.75 71 ASP A CA 1
ATOM 520 C C . ASP A 1 71 ? -31.677 4.870 12.986 1.00 66.75 71 ASP A C 1
ATOM 522 O O . ASP A 1 71 ? -32.071 5.933 12.504 1.00 66.75 71 ASP A O 1
ATOM 526 N N . ILE A 1 72 ? -31.330 3.838 12.212 1.00 62.53 72 ILE A N 1
ATOM 527 C CA . ILE A 1 72 ? -31.349 3.876 10.741 1.00 62.53 72 ILE A CA 1
ATOM 528 C C . ILE A 1 72 ? -32.780 4.145 10.234 1.00 62.53 72 ILE A C 1
ATOM 530 O O . ILE A 1 72 ? -32.947 4.717 9.158 1.00 62.53 72 ILE A O 1
ATOM 534 N N . ALA A 1 73 ? -33.803 3.828 11.038 1.00 59.56 73 ALA A N 1
ATOM 535 C CA . ALA A 1 73 ? -35.204 4.129 10.754 1.00 59.56 73 ALA A CA 1
ATOM 536 C C . ALA A 1 73 ? -35.537 5.635 10.763 1.00 59.56 73 ALA A C 1
ATOM 538 O O . ALA A 1 73 ? -36.553 6.031 10.207 1.00 59.56 73 ALA A O 1
ATOM 539 N N . THR A 1 74 ? -34.694 6.484 11.362 1.00 55.97 74 THR A N 1
ATOM 540 C CA . THR A 1 74 ? -34.913 7.945 11.430 1.00 55.97 74 THR A CA 1
ATOM 541 C C . THR A 1 74 ? -34.314 8.720 10.251 1.00 55.97 74 THR A C 1
ATOM 543 O O . THR A 1 74 ? -34.461 9.939 10.181 1.00 55.97 74 THR A O 1
ATOM 546 N N . LEU A 1 75 ? -33.633 8.029 9.327 1.00 61.09 75 LEU A N 1
ATOM 547 C CA . LEU A 1 75 ? -33.008 8.605 8.127 1.00 61.09 75 LEU A CA 1
ATOM 548 C C . LEU A 1 75 ? -33.799 8.331 6.828 1.00 61.09 75 LEU A C 1
ATOM 550 O O . LEU A 1 75 ? -33.300 8.662 5.750 1.00 61.09 75 LEU A O 1
ATOM 554 N N . GLN A 1 76 ? -34.989 7.723 6.918 1.00 49.44 76 GLN A N 1
ATOM 555 C CA . GLN A 1 76 ? -35.935 7.517 5.807 1.00 49.44 76 GLN A CA 1
ATOM 556 C C . GLN A 1 76 ? -37.112 8.487 5.912 1.00 49.44 76 GLN A C 1
ATOM 558 O O . GLN A 1 76 ? -37.599 8.904 4.838 1.00 49.44 76 GLN A O 1
#

Secondary structure (DSSP, 8-state):
-HHHHHHHHHHHTTPPPP--TT-S-HHHHSPPPPPPPPPPPPPPPPS-HHHHHHHHHHHHHHHHHHHHHS-GGGG-

Sequence (76 aa):
MRYALITLLLLSACATFPALEGTISDAAREAPYPDLTPLPALPAASGDPEAALQTRVDALQARAARIRQTDIATLQ

Foldseek 3Di:
DVVVVVVVVVVVVPPDDPPPPPPQDPCNVPDDDDDDDDDPDDPDDPDDVVVVVVVVVVVVVVVVVVVVVVPPVVVD

Organism: NCBI:txid420999